Protein AF-A0A7C4CTM2-F1 (afdb_monomer)

pLDDT: mean 83.91, std 11.12, range [49.47, 97.31]

Sequence (85 aa):
MVLLVVSIAIIVAYIWLIFFPPLIGVDLFLLKLTGAVAVAIIFAIIGWIGYTLATTPPPKPIEEIEKEIESELKKAETKEQEKPS

Radius of gyration: 28.38 Å; Cα contacts (8 Å, |Δi|>4): 11; chains: 1; bounding box: 62×40×55 Å

Mean predicted aligned error: 13.41 Å

Structure (mmCIF, N/CA/C/O backbone):
data_AF-A0A7C4CTM2-F1
#
_entry.id   AF-A0A7C4CTM2-F1
#
loop_
_atom_site.group_PDB
_atom_site.id
_atom_site.type_symbol
_atom_site.label_atom_id
_atom_site.label_alt_id
_atom_site.label_comp_id
_atom_site.label_asym_id
_atom_site.label_entity_id
_atom_site.label_seq_id
_atom_site.pdbx_PDB_ins_code
_atom_site.Cartn_x
_atom_site.Cartn_y
_atom_site.Cartn_z
_atom_site.occupancy
_atom_site.B_iso_or_equiv
_atom_site.auth_seq_id
_atom_site.auth_comp_id
_atom_site.auth_asym_id
_atom_site.auth_atom_id
_atom_site.pdbx_PDB_model_num
ATOM 1 N N . MET A 1 1 ? -6.245 -23.328 -13.611 1.00 81.44 1 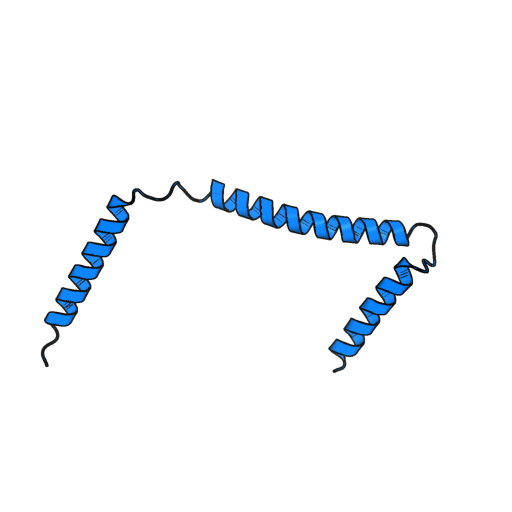MET A N 1
ATOM 2 C CA . MET A 1 1 ? -4.811 -23.339 -13.990 1.00 81.44 1 MET A CA 1
ATOM 3 C C . MET A 1 1 ? -4.382 -22.084 -14.739 1.00 81.44 1 MET A C 1
ATOM 5 O O . MET A 1 1 ? -3.432 -21.463 -14.292 1.00 81.44 1 MET A O 1
ATOM 9 N N . VAL A 1 2 ? -5.079 -21.659 -15.801 1.00 92.06 2 VAL A N 1
ATOM 10 C CA . VAL A 1 2 ? -4.693 -20.476 -16.605 1.00 92.06 2 VAL A CA 1
ATOM 11 C C . VAL A 1 2 ? -4.496 -19.204 -15.762 1.00 92.06 2 VAL A C 1
ATOM 13 O O . VAL A 1 2 ? -3.461 -18.563 -15.882 1.00 92.06 2 VAL A O 1
ATOM 16 N N . LEU A 1 3 ? -5.414 -18.893 -14.836 1.00 92.88 3 LEU A N 1
ATOM 17 C CA . LEU A 1 3 ? -5.291 -17.730 -13.937 1.00 92.88 3 LEU A CA 1
ATOM 18 C C . LEU A 1 3 ? -4.022 -17.754 -13.0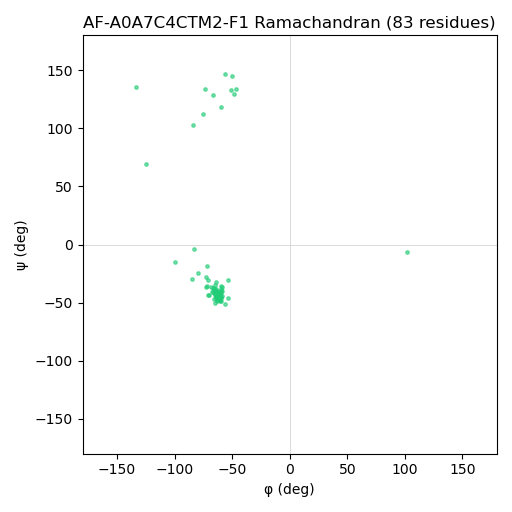66 1.00 92.88 3 LEU A C 1
ATOM 20 O O . LEU A 1 3 ? -3.409 -16.715 -12.842 1.00 92.88 3 LEU A O 1
ATOM 24 N N . LEU A 1 4 ? -3.612 -18.939 -12.606 1.00 92.62 4 LEU A N 1
ATOM 25 C CA . LEU A 1 4 ? -2.417 -19.107 -11.778 1.00 92.62 4 LEU A CA 1
ATOM 26 C C . LEU A 1 4 ? -1.151 -18.869 -12.610 1.00 92.62 4 LEU A C 1
ATOM 28 O O . LEU A 1 4 ? -0.264 -18.141 -12.181 1.00 92.62 4 LEU A O 1
ATOM 32 N N . VAL A 1 5 ? -1.098 -19.411 -13.830 1.00 95.75 5 VAL A N 1
ATOM 33 C CA . VAL A 1 5 ? 0.031 -19.205 -14.753 1.00 95.75 5 VAL A CA 1
ATOM 34 C C . VAL A 1 5 ? 0.155 -17.734 -15.155 1.00 95.75 5 VAL A C 1
ATOM 36 O O . VAL A 1 5 ? 1.254 -17.188 -15.141 1.00 95.75 5 VAL A O 1
ATOM 39 N N . VAL A 1 6 ? -0.966 -17.070 -15.451 1.00 96.06 6 VAL A N 1
ATOM 40 C CA . VAL A 1 6 ? -0.990 -15.637 -15.785 1.00 96.06 6 VAL A CA 1
ATOM 41 C C . VAL A 1 6 ? -0.529 -14.786 -14.601 1.00 96.06 6 VAL A C 1
ATOM 43 O O . VAL A 1 6 ? 0.289 -13.889 -14.782 1.00 96.06 6 VAL A O 1
ATOM 46 N N . SER A 1 7 ? -0.993 -15.083 -13.384 1.00 93.00 7 SER A N 1
ATOM 47 C CA . SER A 1 7 ? -0.564 -14.365 -12.178 1.00 93.00 7 SER A CA 1
ATOM 48 C C . SER A 1 7 ? 0.944 -14.491 -11.946 1.00 93.00 7 SER A C 1
ATOM 50 O O . SER A 1 7 ? 1.614 -13.480 -11.743 1.00 93.00 7 SER A O 1
ATOM 52 N N . ILE A 1 8 ? 1.495 -15.703 -12.056 1.00 95.75 8 ILE A N 1
ATOM 53 C CA . ILE A 1 8 ? 2.940 -15.930 -11.928 1.00 95.75 8 ILE A CA 1
ATOM 54 C C . ILE A 1 8 ? 3.704 -15.172 -13.017 1.00 95.75 8 ILE A C 1
ATOM 56 O O . ILE A 1 8 ? 4.695 -14.514 -12.71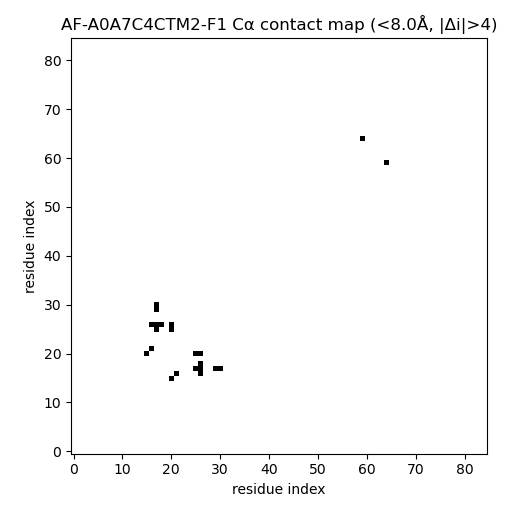2 1.00 95.75 8 ILE A O 1
ATOM 60 N N . ALA A 1 9 ? 3.233 -15.205 -14.267 1.00 95.44 9 ALA A N 1
ATOM 61 C CA . ALA A 1 9 ? 3.872 -14.484 -15.364 1.00 95.44 9 ALA A CA 1
ATOM 62 C C . ALA A 1 9 ? 3.924 -12.967 -15.109 1.00 95.44 9 ALA A C 1
ATOM 64 O O . ALA A 1 9 ? 4.960 -12.347 -15.341 1.00 95.44 9 ALA A O 1
ATOM 65 N N . ILE A 1 10 ? 2.849 -12.377 -14.575 1.00 93.38 10 ILE A N 1
ATOM 66 C CA . ILE A 1 10 ? 2.801 -10.951 -14.216 1.00 93.38 10 ILE A CA 1
ATOM 67 C C . ILE A 1 10 ? 3.798 -10.631 -13.097 1.00 93.38 10 ILE A C 1
ATOM 69 O O . ILE A 1 10 ? 4.515 -9.638 -13.191 1.00 93.38 10 ILE A O 1
ATOM 73 N N . ILE A 1 11 ? 3.882 -11.472 -12.060 1.00 91.94 11 ILE A N 1
ATOM 74 C CA . ILE A 1 11 ? 4.826 -11.280 -10.946 1.00 91.94 11 ILE A CA 1
ATOM 75 C C . ILE A 1 11 ? 6.269 -11.320 -11.456 1.00 91.94 11 ILE A C 1
ATOM 77 O O . ILE A 1 11 ? 7.064 -10.437 -11.139 1.00 91.94 11 ILE A O 1
ATOM 81 N N . VAL A 1 12 ? 6.601 -12.316 -12.279 1.00 94.19 12 VAL A N 1
ATOM 82 C CA . VAL A 1 12 ? 7.943 -12.455 -12.854 1.00 94.19 12 VAL A CA 1
ATOM 83 C C . VAL A 1 12 ? 8.272 -11.266 -13.756 1.00 94.19 12 VAL A C 1
ATOM 85 O O . VAL A 1 12 ? 9.356 -10.704 -13.636 1.00 94.19 12 VAL A O 1
ATOM 88 N N . ALA A 1 13 ? 7.335 -10.831 -14.604 1.00 91.31 13 ALA A N 1
ATOM 89 C CA . ALA A 1 13 ? 7.518 -9.659 -15.456 1.00 91.31 13 ALA A CA 1
ATOM 90 C C . ALA A 1 13 ? 7.719 -8.369 -14.642 1.00 91.31 13 ALA A C 1
ATOM 92 O O . ALA A 1 13 ? 8.577 -7.561 -14.987 1.00 91.31 13 ALA A O 1
ATOM 93 N N . TYR A 1 14 ? 6.978 -8.189 -13.544 1.00 87.69 14 TYR A N 1
ATOM 94 C CA . TYR A 1 14 ? 7.128 -7.043 -12.645 1.00 87.69 14 TYR A CA 1
ATOM 95 C C . TYR A 1 14 ? 8.510 -7.010 -11.977 1.00 87.69 14 TYR A C 1
ATOM 97 O O . TYR A 1 14 ? 9.179 -5.978 -11.994 1.00 87.69 14 TYR A O 1
ATOM 105 N N . ILE A 1 15 ? 8.965 -8.148 -11.436 1.00 88.44 15 ILE A N 1
ATOM 106 C CA . ILE A 1 15 ? 10.303 -8.270 -10.839 1.00 88.44 15 ILE A CA 1
ATOM 107 C C . ILE A 1 15 ? 11.372 -8.003 -11.902 1.00 88.44 15 ILE A C 1
ATOM 109 O O . ILE A 1 15 ? 12.291 -7.223 -11.667 1.00 88.44 15 ILE A O 1
ATOM 113 N N . TRP A 1 16 ? 11.232 -8.592 -13.090 1.00 89.19 16 TRP A N 1
ATOM 114 C CA . TRP A 1 16 ? 12.166 -8.374 -14.191 1.00 89.19 16 TRP A CA 1
ATOM 115 C C . TRP A 1 16 ? 12.255 -6.898 -14.590 1.00 89.19 16 TRP A C 1
ATOM 117 O O . TRP A 1 16 ? 13.354 -6.379 -14.753 1.00 89.19 16 TRP A O 1
ATOM 127 N N . LEU A 1 17 ? 11.119 -6.203 -14.694 1.00 86.94 17 LEU A N 1
ATOM 128 C CA . LEU A 1 17 ? 11.056 -4.790 -15.071 1.00 86.94 17 LEU A CA 1
ATOM 129 C C . LEU A 1 17 ? 11.735 -3.867 -14.047 1.00 86.94 17 LEU A C 1
ATOM 131 O O . LEU A 1 17 ? 12.309 -2.851 -14.431 1.00 86.94 17 LEU A O 1
ATOM 135 N N . ILE A 1 18 ? 11.692 -4.226 -12.760 1.00 84.81 18 ILE A N 1
ATOM 136 C CA . ILE A 1 18 ? 12.407 -3.512 -11.694 1.00 84.81 18 ILE A CA 1
ATOM 137 C C . ILE A 1 18 ? 13.927 -3.657 -11.826 1.00 84.81 18 ILE A C 1
ATOM 139 O O . ILE A 1 18 ? 14.645 -2.686 -11.609 1.00 84.81 18 ILE A O 1
ATOM 143 N N . PHE A 1 19 ? 14.421 -4.852 -12.165 1.00 83.50 19 PHE A N 1
ATOM 144 C CA . PHE A 1 19 ? 15.863 -5.126 -12.254 1.00 83.50 19 PHE A CA 1
ATOM 145 C C . PHE A 1 19 ? 16.471 -4.751 -13.613 1.00 83.50 19 PHE A C 1
ATOM 147 O O . PHE A 1 19 ? 17.640 -4.380 -13.679 1.00 83.50 19 PHE A O 1
ATOM 154 N N . PHE A 1 20 ? 15.683 -4.825 -14.688 1.00 85.50 20 PHE A N 1
ATOM 155 C CA . PHE A 1 20 ? 16.067 -4.471 -16.055 1.00 85.50 20 PHE A CA 1
ATOM 156 C C . PHE A 1 20 ? 15.094 -3.436 -16.639 1.00 85.50 20 PHE A C 1
ATOM 158 O O . PHE A 1 20 ? 14.312 -3.757 -17.542 1.00 85.50 20 PHE A O 1
ATOM 165 N N . PRO A 1 21 ? 15.111 -2.188 -16.137 1.00 82.62 21 PRO A N 1
ATOM 166 C CA . PRO A 1 21 ? 14.247 -1.145 -16.659 1.00 82.62 21 PRO A CA 1
ATOM 167 C C . PRO A 1 21 ? 14.644 -0.786 -18.104 1.00 82.62 21 PRO A C 1
ATOM 169 O O . PRO A 1 21 ? 15.808 -0.476 -18.366 1.00 82.62 21 PRO A O 1
ATOM 172 N N . PRO A 1 22 ? 13.694 -0.780 -19.060 1.00 79.06 22 PRO A N 1
ATOM 173 C CA . PRO A 1 22 ? 13.963 -0.416 -20.453 1.00 79.06 22 PRO A CA 1
ATOM 174 C C . PRO A 1 22 ? 14.219 1.088 -20.635 1.00 79.06 22 PRO A C 1
ATOM 176 O O . PRO A 1 22 ? 14.769 1.507 -21.650 1.00 79.06 22 PRO A O 1
ATOM 179 N N . LEU A 1 23 ? 13.803 1.906 -19.665 1.00 79.88 23 LEU A N 1
ATOM 180 C CA . LEU A 1 23 ? 13.941 3.358 -19.651 1.00 79.88 23 LEU A CA 1
ATOM 181 C C . LEU A 1 23 ? 14.463 3.793 -18.281 1.00 79.88 23 LEU A C 1
ATOM 183 O O . LEU A 1 23 ? 13.967 3.338 -17.248 1.00 79.88 23 LEU A O 1
ATOM 187 N N . ILE A 1 24 ? 15.439 4.699 -18.281 1.00 78.44 24 ILE A N 1
ATOM 188 C CA . ILE A 1 24 ? 16.069 5.231 -17.068 1.00 78.44 24 ILE A CA 1
ATOM 189 C C . ILE A 1 24 ? 14.996 5.917 -16.203 1.00 78.44 24 ILE A C 1
ATOM 191 O O . ILE A 1 24 ? 14.381 6.889 -16.641 1.00 78.44 24 ILE A O 1
ATOM 195 N N . GLY A 1 25 ? 14.768 5.415 -14.982 1.00 81.56 25 GLY A N 1
ATOM 196 C CA . GLY A 1 25 ? 13.861 6.004 -13.987 1.00 81.56 25 GLY A CA 1
ATOM 197 C C . GLY A 1 25 ? 12.491 5.328 -13.839 1.00 81.56 25 GLY A C 1
ATOM 198 O O . GLY A 1 25 ? 11.747 5.678 -12.918 1.00 81.56 25 GLY A O 1
ATOM 199 N N . VAL A 1 26 ? 12.144 4.355 -14.691 1.00 83.12 26 VAL A N 1
ATOM 200 C CA . VAL A 1 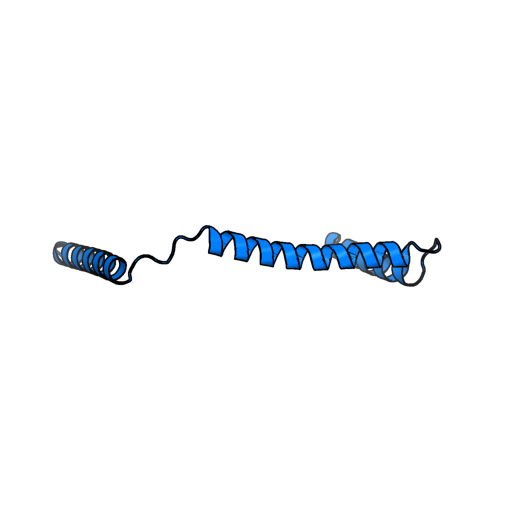26 ? 10.888 3.586 -14.562 1.00 83.12 26 VAL A CA 1
ATOM 201 C C . VAL A 1 26 ? 10.908 2.681 -13.330 1.00 83.12 26 VAL A C 1
ATOM 203 O O . VAL A 1 26 ? 9.895 2.559 -12.645 1.00 83.12 26 VAL A O 1
ATOM 206 N N . ASP A 1 27 ? 12.063 2.105 -13.014 1.00 82.12 27 ASP A N 1
ATOM 207 C CA . ASP A 1 27 ? 12.332 1.313 -11.813 1.00 82.12 27 ASP A CA 1
ATOM 208 C C . ASP A 1 27 ? 12.032 2.107 -10.534 1.00 82.12 27 ASP A C 1
ATOM 210 O O . ASP A 1 27 ? 11.236 1.674 -9.696 1.00 82.12 27 ASP A O 1
ATOM 214 N N . LEU A 1 28 ? 12.585 3.320 -10.423 1.00 86.50 28 LEU A N 1
ATOM 215 C CA . LEU A 1 28 ? 12.342 4.205 -9.287 1.00 86.50 28 LEU A CA 1
ATOM 216 C C . LEU A 1 28 ? 10.884 4.653 -9.219 1.00 86.50 28 LEU A C 1
ATOM 218 O O . LEU A 1 28 ? 10.324 4.737 -8.129 1.00 86.50 28 LEU A O 1
ATOM 222 N N . PHE A 1 29 ? 10.249 4.942 -10.355 1.00 88.25 29 PHE A N 1
ATOM 223 C CA . PHE A 1 29 ? 8.835 5.306 -10.375 1.00 88.25 29 PHE A CA 1
ATOM 224 C C . PHE A 1 29 ? 7.941 4.158 -9.878 1.00 88.25 29 PHE A C 1
ATOM 226 O O . PHE A 1 29 ? 7.093 4.389 -9.016 1.00 88.25 29 PHE A O 1
ATOM 233 N N . LEU A 1 30 ? 8.162 2.924 -10.346 1.00 87.56 30 LEU A N 1
ATOM 234 C CA . LEU A 1 30 ? 7.427 1.731 -9.902 1.00 87.56 30 LEU A CA 1
ATOM 235 C C . LEU A 1 30 ? 7.635 1.439 -8.412 1.00 87.56 30 LEU A C 1
ATOM 237 O O . LEU A 1 30 ? 6.670 1.171 -7.692 1.00 87.56 30 LEU A O 1
ATOM 241 N N . LEU A 1 31 ? 8.876 1.524 -7.933 1.00 88.62 31 LEU A N 1
ATOM 242 C CA . LEU A 1 31 ? 9.205 1.360 -6.514 1.00 88.62 31 LEU A CA 1
ATOM 243 C C . LEU A 1 31 ? 8.520 2.418 -5.647 1.00 88.62 31 LEU A C 1
ATOM 245 O O . LEU A 1 31 ? 7.927 2.094 -4.620 1.00 88.62 31 LEU A O 1
ATOM 249 N N . LYS A 1 32 ? 8.544 3.684 -6.076 1.00 92.06 32 LYS A N 1
ATOM 250 C CA . LYS A 1 32 ? 7.851 4.774 -5.376 1.00 92.06 32 LYS A CA 1
ATOM 251 C C . LYS A 1 32 ? 6.342 4.570 -5.380 1.00 92.06 32 LYS A C 1
ATOM 253 O O . LYS A 1 32 ? 5.711 4.811 -4.357 1.00 92.06 32 LYS A O 1
ATOM 258 N N . LEU A 1 33 ? 5.769 4.118 -6.495 1.00 92.81 33 LEU A N 1
ATOM 259 C CA . LEU A 1 33 ? 4.336 3.871 -6.613 1.00 92.81 33 LEU A CA 1
ATOM 260 C C . LEU A 1 33 ? 3.894 2.739 -5.682 1.00 92.81 33 LEU A C 1
ATOM 262 O O . LEU A 1 33 ? 2.966 2.916 -4.900 1.00 92.81 33 LEU A O 1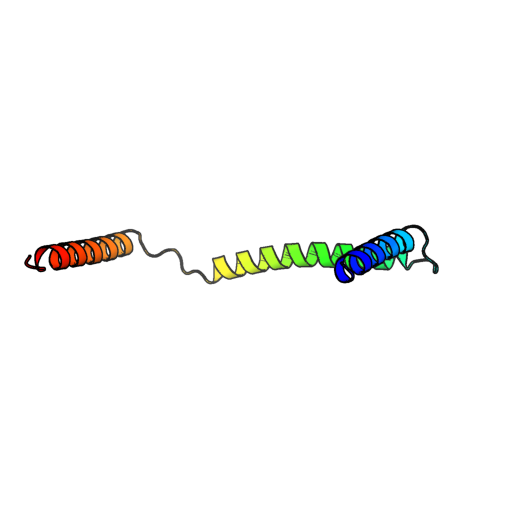
ATOM 266 N N . THR A 1 34 ? 4.575 1.595 -5.718 1.00 92.19 34 THR A N 1
ATOM 267 C CA . THR A 1 34 ? 4.243 0.451 -4.855 1.00 92.19 34 THR A CA 1
ATOM 268 C C . THR A 1 34 ? 4.491 0.738 -3.382 1.00 92.19 34 THR A C 1
ATOM 270 O O . THR A 1 34 ? 3.644 0.409 -2.551 1.00 92.19 34 THR A O 1
ATOM 273 N N . GLY A 1 35 ? 5.579 1.437 -3.055 1.00 93.06 35 GLY A N 1
ATOM 274 C CA . GLY A 1 35 ? 5.825 1.949 -1.710 1.00 93.06 35 GLY A CA 1
ATOM 275 C C . GLY A 1 35 ? 4.722 2.902 -1.241 1.00 93.06 35 GLY A C 1
ATOM 276 O O . GLY A 1 35 ? 4.213 2.749 -0.134 1.00 93.06 35 GLY A O 1
ATOM 277 N N . ALA A 1 36 ? 4.289 3.839 -2.089 1.00 95.44 36 ALA A N 1
ATOM 278 C CA . ALA A 1 36 ? 3.197 4.758 -1.774 1.00 95.44 36 ALA A CA 1
ATOM 279 C C . ALA A 1 36 ? 1.868 4.023 -1.547 1.00 95.44 36 ALA A C 1
ATOM 281 O O . ALA A 1 36 ? 1.163 4.345 -0.597 1.00 95.44 36 ALA A O 1
ATOM 282 N N . VAL A 1 37 ? 1.546 3.011 -2.361 1.00 96.56 37 VAL A N 1
ATOM 283 C CA . VAL A 1 37 ? 0.350 2.171 -2.173 1.00 96.56 37 VAL A CA 1
ATOM 284 C C . VAL A 1 37 ? 0.417 1.410 -0.847 1.00 96.56 37 VAL A C 1
ATOM 286 O O . VAL A 1 37 ? -0.556 1.420 -0.097 1.00 96.56 37 VAL A O 1
ATOM 289 N N . ALA A 1 38 ? 1.559 0.801 -0.516 1.00 95.31 38 ALA A N 1
ATOM 290 C CA . ALA A 1 38 ? 1.741 0.098 0.754 1.00 95.31 38 ALA A CA 1
ATOM 291 C C . ALA A 1 38 ? 1.543 1.036 1.957 1.00 95.31 38 ALA A C 1
ATOM 293 O O . ALA A 1 38 ? 0.808 0.714 2.890 1.00 95.31 38 ALA A O 1
ATOM 294 N N . VAL A 1 39 ? 2.140 2.229 1.906 1.00 96.62 39 VAL A N 1
ATOM 295 C CA . VAL A 1 39 ? 1.979 3.257 2.942 1.00 96.62 39 VAL A 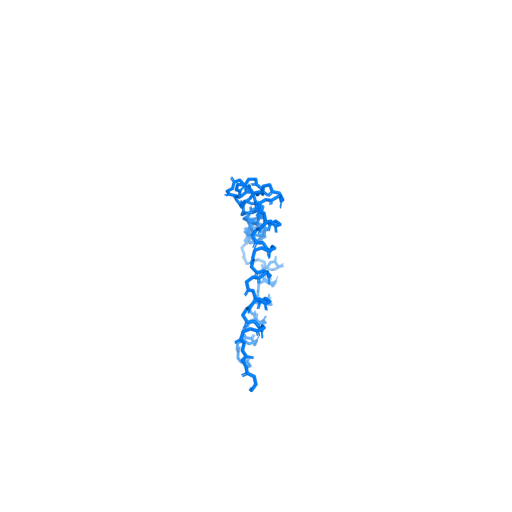CA 1
ATOM 296 C C . VAL A 1 39 ? 0.526 3.737 3.018 1.00 96.62 39 VAL A C 1
ATOM 298 O O . VAL A 1 39 ? -0.034 3.808 4.109 1.00 96.62 39 VAL A O 1
ATOM 301 N N . ALA A 1 40 ? -0.126 4.001 1.884 1.00 97.06 40 ALA A N 1
ATOM 302 C CA . ALA A 1 40 ? -1.522 4.428 1.837 1.00 97.06 40 ALA A CA 1
ATOM 303 C C . ALA A 1 40 ? -2.473 3.401 2.468 1.00 97.06 40 ALA A C 1
ATOM 305 O O . ALA A 1 40 ? -3.391 3.795 3.182 1.00 97.06 40 ALA A O 1
ATOM 306 N N . ILE A 1 41 ? -2.235 2.099 2.272 1.00 97.31 41 ILE A N 1
ATOM 307 C CA . ILE A 1 41 ? -3.013 1.031 2.922 1.00 97.31 41 ILE A CA 1
ATOM 308 C C . ILE A 1 41 ? -2.868 1.105 4.446 1.00 97.31 41 ILE A C 1
ATOM 310 O O . ILE A 1 41 ?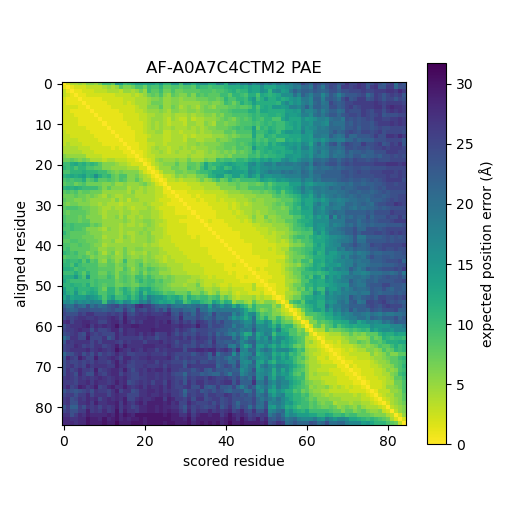 -3.868 1.048 5.160 1.00 97.31 41 ILE A O 1
ATOM 314 N N . ILE A 1 42 ? -1.646 1.284 4.955 1.00 97.25 42 ILE A N 1
ATOM 315 C CA . ILE A 1 42 ? -1.398 1.416 6.399 1.00 97.25 42 ILE A CA 1
ATOM 316 C C . ILE A 1 42 ? -2.137 2.637 6.958 1.00 97.25 42 ILE A C 1
ATOM 318 O O . ILE A 1 42 ? -2.849 2.532 7.956 1.00 97.25 42 ILE A O 1
ATOM 322 N N . PHE A 1 43 ? -2.025 3.788 6.293 1.00 96.88 43 PHE A N 1
ATOM 323 C CA . PHE A 1 43 ? -2.731 5.001 6.705 1.00 96.88 43 PHE A CA 1
ATOM 324 C C . PHE A 1 43 ? -4.252 4.866 6.604 1.00 96.88 43 PHE A C 1
ATOM 326 O O . PHE A 1 43 ? -4.952 5.391 7.464 1.00 96.88 43 PHE A O 1
ATOM 333 N N . ALA A 1 44 ? -4.773 4.141 5.613 1.00 96.75 44 ALA A N 1
ATOM 334 C CA . ALA A 1 44 ? -6.200 3.860 5.505 1.00 96.75 44 ALA A CA 1
ATOM 335 C C . ALA A 1 44 ? -6.700 3.036 6.700 1.00 96.75 44 ALA A C 1
ATOM 337 O O . ALA A 1 44 ? -7.746 3.357 7.259 1.00 96.75 44 ALA A O 1
ATOM 338 N N . ILE A 1 45 ? -5.934 2.031 7.143 1.00 96.81 45 ILE A N 1
ATOM 339 C CA . ILE A 1 45 ? -6.262 1.239 8.339 1.00 96.81 45 ILE A CA 1
ATOM 340 C C . ILE A 1 45 ? -6.248 2.126 9.589 1.00 96.81 45 ILE A C 1
ATOM 342 O O . ILE A 1 45 ? -7.208 2.114 10.355 1.00 96.81 45 ILE A O 1
ATOM 346 N N . ILE A 1 46 ? -5.197 2.927 9.786 1.00 95.75 46 ILE A N 1
ATOM 347 C CA . ILE A 1 46 ? -5.091 3.835 10.941 1.00 95.75 46 ILE A CA 1
ATOM 348 C C . ILE A 1 46 ? -6.235 4.855 10.939 1.00 95.75 46 ILE A C 1
ATOM 350 O O . ILE A 1 46 ? -6.862 5.082 11.971 1.00 95.75 46 ILE A O 1
ATOM 354 N N . GLY A 1 47 ? -6.535 5.447 9.782 1.00 94.94 47 GLY A N 1
ATOM 355 C CA . GLY A 1 47 ? -7.631 6.396 9.615 1.00 94.94 47 GLY A CA 1
ATOM 356 C C . GLY A 1 47 ? -8.992 5.762 9.885 1.00 94.94 47 GLY A C 1
ATOM 357 O O . GLY A 1 47 ? -9.814 6.367 10.565 1.00 94.94 47 GLY A O 1
ATOM 358 N N . TRP A 1 48 ? -9.213 4.526 9.431 1.00 94.38 48 TRP A N 1
ATOM 359 C CA . TRP A 1 48 ? -10.428 3.774 9.734 1.00 94.38 48 TRP A CA 1
ATOM 360 C C . TRP A 1 48 ? -10.566 3.494 11.232 1.00 94.38 48 TRP A C 1
ATOM 362 O O . TRP A 1 48 ? -11.620 3.752 11.805 1.00 94.38 48 TRP A O 1
ATOM 372 N N . ILE A 1 49 ? -9.499 3.038 11.896 1.00 93.62 49 ILE A N 1
ATOM 373 C CA . ILE A 1 49 ? -9.509 2.809 13.348 1.00 93.62 49 ILE A CA 1
ATOM 374 C C . ILE A 1 49 ? -9.801 4.121 14.085 1.00 93.62 49 ILE A C 1
ATOM 376 O O . ILE A 1 49 ? -10.701 4.165 14.923 1.00 93.62 49 ILE A O 1
ATOM 380 N N . GLY A 1 50 ? -9.110 5.209 13.735 1.00 92.19 50 GLY A N 1
ATOM 381 C CA . GLY A 1 50 ? -9.355 6.533 14.308 1.00 92.19 50 GLY A CA 1
ATOM 382 C C . GLY A 1 50 ? -10.793 7.013 14.090 1.00 92.19 50 GLY A C 1
ATOM 383 O O . GLY A 1 50 ? -11.408 7.541 15.013 1.00 92.19 50 GLY A O 1
ATOM 384 N N . TYR A 1 51 ? -11.357 6.760 12.907 1.00 90.88 51 TYR A N 1
ATOM 385 C CA . TYR A 1 51 ? -12.755 7.052 12.600 1.00 90.88 51 TYR A CA 1
ATOM 386 C C . TYR A 1 51 ? -13.709 6.244 13.484 1.00 90.88 51 TYR A C 1
ATOM 388 O O . TYR A 1 51 ? -14.625 6.819 14.068 1.00 90.88 51 TYR A O 1
ATOM 396 N N . THR A 1 52 ? -13.478 4.938 13.652 1.00 90.19 52 THR A N 1
ATOM 397 C CA . THR A 1 52 ? -14.321 4.104 14.523 1.00 90.19 52 THR A CA 1
ATOM 398 C C . THR A 1 52 ? -14.250 4.546 15.981 1.00 90.19 52 THR A C 1
ATOM 400 O O . THR A 1 52 ? -15.295 4.700 16.590 1.00 90.19 52 THR A O 1
ATOM 403 N N . LEU A 1 53 ? -13.071 4.869 16.522 1.00 87.31 53 LEU A N 1
ATOM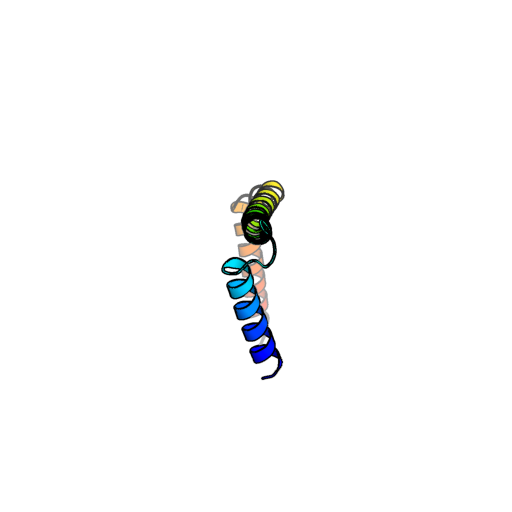 404 C CA . LEU A 1 53 ? -12.931 5.335 17.908 1.00 87.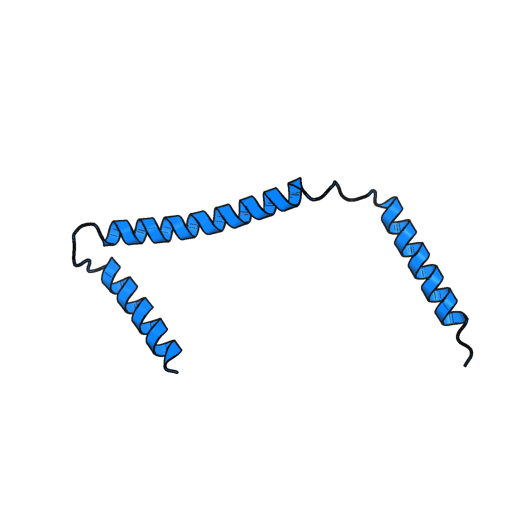31 53 LEU A CA 1
ATOM 405 C C . LEU A 1 53 ? -13.602 6.693 18.152 1.00 87.31 53 LEU A C 1
ATOM 407 O O . LEU A 1 53 ? -14.186 6.909 19.209 1.00 87.31 53 LEU A O 1
ATOM 411 N N . ALA A 1 54 ? -13.529 7.607 17.179 1.00 84.31 54 ALA A N 1
ATOM 412 C CA . ALA A 1 54 ? -14.167 8.919 17.274 1.00 84.31 54 ALA A CA 1
ATOM 413 C C . ALA A 1 54 ? -15.696 8.852 17.136 1.00 84.31 54 ALA A C 1
ATOM 415 O O . ALA A 1 54 ? -16.401 9.721 17.645 1.00 84.31 54 ALA A O 1
ATOM 416 N N . THR A 1 55 ? -16.206 7.847 16.422 1.00 85.81 55 THR A N 1
ATOM 417 C CA . THR A 1 55 ? -17.641 7.680 16.155 1.00 85.81 55 THR A CA 1
ATOM 418 C C . THR A 1 55 ? -18.313 6.669 17.074 1.00 85.81 55 THR A C 1
ATOM 420 O O . THR A 1 55 ? -19.539 6.681 17.176 1.00 85.81 55 THR A O 1
ATOM 423 N N . THR A 1 56 ? -17.553 5.838 17.791 1.00 75.12 56 THR A N 1
ATOM 424 C CA . THR A 1 56 ? -18.084 5.060 18.905 1.00 75.12 56 THR A CA 1
ATOM 425 C C . THR A 1 56 ? -18.282 5.991 20.098 1.00 75.12 56 THR A C 1
ATOM 427 O O . THR A 1 56 ? -17.288 6.471 20.652 1.00 75.12 56 THR A O 1
ATOM 430 N N . PRO A 1 57 ? -19.533 6.265 20.515 1.00 62.44 57 PRO A N 1
ATOM 431 C CA . PRO A 1 57 ? -19.774 6.936 21.781 1.00 62.44 57 PRO A CA 1
ATOM 432 C C . PRO A 1 57 ? -19.110 6.115 22.894 1.00 62.44 57 PRO A C 1
ATOM 434 O O . PRO A 1 57 ? -19.035 4.886 22.773 1.00 62.44 57 PRO A O 1
ATOM 437 N N . PRO A 1 58 ? -18.597 6.770 23.950 1.00 63.81 58 PRO A N 1
ATOM 438 C CA . PRO A 1 58 ? -17.979 6.078 25.070 1.00 63.81 58 PRO A CA 1
ATOM 439 C C . PRO A 1 58 ? -18.885 4.920 25.505 1.00 63.81 58 PRO A C 1
ATOM 441 O O . PRO A 1 58 ? -20.107 5.107 25.553 1.00 63.81 58 PRO A O 1
ATOM 444 N N . PRO A 1 59 ? -18.313 3.723 25.732 1.00 67.50 59 PRO A N 1
ATOM 445 C CA . PRO A 1 59 ? -19.083 2.527 26.045 1.00 67.50 59 PRO A CA 1
ATOM 446 C C . PRO A 1 59 ? -20.096 2.859 27.139 1.00 67.50 59 PRO A C 1
ATOM 448 O O . PRO A 1 59 ? -19.739 3.493 28.136 1.00 67.50 59 PRO A O 1
ATOM 451 N N . LYS A 1 60 ? -21.368 2.499 26.912 1.00 62.28 60 LYS A N 1
ATOM 452 C CA . LYS A 1 60 ? -22.446 2.754 27.875 1.00 62.28 60 LYS A CA 1
ATOM 453 C C . LYS A 1 60 ? -22.024 2.250 29.266 1.00 62.28 60 LYS A C 1
ATOM 455 O O . LYS A 1 60 ? -21.331 1.230 29.334 1.00 62.28 60 LYS A O 1
ATOM 460 N N . PRO A 1 61 ? -22.419 2.929 30.360 1.00 74.94 61 PRO A N 1
ATOM 461 C CA . PRO A 1 61 ? -22.096 2.490 31.712 1.00 74.94 61 PRO A CA 1
ATOM 462 C C . PRO A 1 61 ? -22.467 1.017 31.905 1.00 74.94 61 PRO A C 1
ATOM 464 O O . PRO A 1 61 ? -23.563 0.597 31.535 1.00 74.94 61 PRO A O 1
ATOM 467 N N . ILE A 1 62 ? -21.546 0.241 32.476 1.00 67.62 62 ILE A N 1
ATOM 468 C CA . ILE A 1 62 ? -21.657 -1.220 32.632 1.00 67.62 62 ILE A CA 1
ATOM 469 C C . ILE A 1 62 ? -22.971 -1.617 33.342 1.00 67.62 62 ILE A C 1
ATOM 471 O O . ILE A 1 62 ? -23.562 -2.638 33.001 1.00 67.62 62 ILE A O 1
ATOM 475 N N . GLU A 1 63 ? -23.485 -0.764 34.236 1.00 69.00 63 GLU A N 1
ATOM 476 C CA . GLU A 1 63 ? -24.755 -0.957 34.955 1.00 69.00 63 GLU A CA 1
ATOM 477 C C . GLU A 1 63 ? -25.997 -1.088 34.052 1.00 69.00 63 GLU A C 1
ATOM 479 O O . GLU A 1 63 ? -26.914 -1.838 34.387 1.00 69.00 63 GLU A O 1
ATOM 484 N N . GLU A 1 64 ? -26.071 -0.371 32.922 1.00 70.62 64 GLU A N 1
ATOM 485 C CA . GLU A 1 64 ? -27.219 -0.488 32.003 1.00 70.62 64 GLU A CA 1
ATOM 486 C C . GLU A 1 64 ? -27.179 -1.813 31.231 1.00 70.62 64 GLU A C 1
ATOM 488 O O . GLU A 1 64 ? -28.215 -2.440 31.014 1.00 70.62 64 GLU A O 1
ATOM 493 N N . ILE A 1 65 ? -25.973 -2.264 30.874 1.00 74.06 65 ILE A N 1
ATOM 494 C CA . ILE A 1 65 ? -25.737 -3.510 30.138 1.00 74.06 65 ILE A CA 1
ATOM 495 C C . ILE A 1 65 ? -26.027 -4.722 31.036 1.00 74.06 65 ILE A C 1
ATOM 497 O O . ILE A 1 65 ? -26.697 -5.656 30.601 1.00 74.06 65 ILE A O 1
ATOM 501 N N . GLU A 1 66 ? -25.591 -4.699 32.302 1.00 72.56 66 GLU A N 1
ATOM 502 C CA . GLU A 1 66 ? -25.927 -5.748 33.276 1.00 72.56 66 GLU A CA 1
ATOM 503 C C . GLU A 1 66 ? -27.439 -5.857 33.503 1.00 72.56 66 GLU A C 1
ATOM 505 O O . GLU A 1 66 ? -27.977 -6.964 33.493 1.00 72.56 66 GLU A O 1
ATOM 510 N N . LYS A 1 67 ? -28.148 -4.727 33.635 1.00 77.81 67 LYS A N 1
ATOM 511 C CA . LYS A 1 67 ? -29.608 -4.727 33.822 1.00 77.81 67 LYS A CA 1
ATOM 512 C C . LYS A 1 67 ? -30.375 -5.269 32.619 1.00 77.81 67 LYS A C 1
ATOM 514 O O . LYS A 1 67 ? -31.350 -5.996 32.813 1.00 77.81 67 LYS A O 1
ATOM 519 N N . GLU A 1 68 ? -29.979 -4.922 31.393 1.00 78.56 68 GLU A N 1
ATOM 520 C CA . GLU A 1 68 ? -30.605 -5.470 30.180 1.00 78.56 68 GLU A CA 1
ATOM 521 C C . GLU A 1 68 ? -30.367 -6.982 30.065 1.00 78.56 68 GLU A C 1
ATOM 523 O O . GLU A 1 68 ? -31.316 -7.727 29.814 1.00 78.56 68 GLU A O 1
ATOM 528 N N . ILE A 1 69 ? -29.143 -7.449 30.337 1.00 81.19 69 ILE A N 1
ATOM 529 C CA . ILE A 1 69 ? -28.786 -8.874 30.312 1.00 81.19 69 ILE A CA 1
ATOM 530 C C . ILE A 1 69 ? -29.557 -9.656 31.384 1.00 81.19 69 ILE A C 1
ATOM 532 O O . ILE A 1 69 ? -30.141 -10.694 31.074 1.00 81.19 69 ILE A O 1
ATOM 536 N N . GLU A 1 70 ? -29.633 -9.155 32.620 1.00 80.75 70 GLU A N 1
ATOM 537 C CA . GLU A 1 70 ? -30.385 -9.805 33.703 1.00 80.75 70 GLU A CA 1
ATOM 538 C C . GLU A 1 70 ? -31.894 -9.865 33.397 1.00 80.75 70 GLU A C 1
ATOM 540 O O . GLU A 1 70 ? -32.555 -10.871 33.662 1.00 80.75 70 GLU A O 1
ATOM 545 N N . SER A 1 71 ? -32.446 -8.808 32.790 1.00 81.56 71 SER A N 1
ATOM 546 C CA . SER A 1 71 ? -33.838 -8.760 32.322 1.00 81.56 71 SER A CA 1
ATOM 547 C C . SER A 1 71 ? -34.122 -9.802 31.233 1.00 81.56 71 SER A C 1
ATOM 549 O O . SER A 1 71 ? -35.146 -10.490 31.286 1.00 81.56 71 SER A O 1
ATOM 551 N N . GLU A 1 72 ? -33.239 -9.922 30.241 1.00 80.38 72 GLU A N 1
ATOM 552 C CA . GLU A 1 72 ? -33.359 -10.901 29.153 1.00 80.38 72 GLU A CA 1
ATOM 553 C C . GLU A 1 72 ? -33.232 -12.341 29.681 1.00 80.38 72 GLU A C 1
ATOM 555 O O . GLU A 1 72 ? -34.046 -13.194 29.325 1.00 80.38 72 GLU A O 1
ATOM 560 N N . LEU A 1 73 ? -32.293 -12.594 30.603 1.00 81.94 73 LEU A N 1
ATOM 561 C CA . LEU A 1 73 ? -32.126 -13.880 31.294 1.00 81.94 73 LEU A CA 1
ATOM 562 C C . LEU A 1 73 ? -33.378 -14.274 32.087 1.00 81.94 73 LEU A C 1
ATOM 564 O O . LEU A 1 73 ? -33.900 -15.371 31.894 1.00 81.94 73 LEU A O 1
ATOM 568 N N . LYS A 1 74 ? -33.933 -13.361 32.898 1.00 80.25 74 LYS A N 1
ATOM 569 C CA . LYS A 1 74 ? -35.181 -13.611 33.644 1.00 80.25 74 LYS A CA 1
ATOM 570 C C . LYS A 1 74 ? -36.360 -13.915 32.724 1.00 80.25 74 LYS A C 1
ATOM 572 O O . LYS A 1 74 ? -37.171 -14.793 33.020 1.00 80.25 74 LYS A O 1
ATOM 577 N N . LYS A 1 75 ? -36.480 -13.209 31.595 1.00 82.25 75 LYS A N 1
ATOM 578 C CA . LYS A 1 75 ? -37.530 -13.483 30.599 1.00 82.25 75 LYS A CA 1
ATOM 579 C C . LYS A 1 75 ? -37.341 -14.838 29.921 1.00 82.25 75 LYS A C 1
ATOM 581 O O . LYS A 1 75 ? -38.340 -15.497 29.642 1.00 82.25 75 LYS A O 1
ATOM 586 N N . ALA A 1 76 ? -36.103 -15.242 29.643 1.00 80.38 76 ALA A N 1
ATOM 587 C CA . ALA A 1 76 ? -35.801 -16.546 29.063 1.00 80.38 76 ALA A CA 1
ATOM 588 C C . ALA A 1 76 ? -36.148 -17.683 30.037 1.00 80.38 76 ALA A C 1
ATOM 590 O O . ALA A 1 76 ? -36.870 -18.598 29.654 1.00 80.38 76 ALA A O 1
ATOM 591 N N . GLU A 1 77 ? -35.755 -17.574 31.311 1.00 77.06 77 GLU A N 1
ATOM 592 C CA . GLU A 1 77 ? -36.095 -18.560 32.348 1.00 77.06 77 GLU A CA 1
ATOM 593 C C . GLU A 1 77 ? -37.608 -18.680 32.570 1.00 77.06 77 GLU A C 1
ATOM 595 O O . GLU A 1 77 ? -38.134 -19.786 32.673 1.00 77.06 77 GLU A O 1
ATOM 600 N N . THR A 1 78 ? -38.329 -17.554 32.581 1.00 77.00 78 THR A N 1
ATOM 601 C CA . THR A 1 78 ? -39.793 -17.558 32.751 1.00 77.00 78 THR A CA 1
ATOM 602 C C . THR A 1 78 ? -40.488 -18.260 31.576 1.00 77.00 78 THR A C 1
ATOM 604 O O . THR A 1 78 ? -41.412 -19.043 31.779 1.00 77.00 78 THR A O 1
ATOM 607 N N . LYS A 1 79 ? -40.007 -18.047 30.342 1.00 74.94 79 LYS A N 1
ATOM 608 C CA . LYS A 1 79 ? -40.542 -18.705 29.137 1.00 74.94 79 LYS A CA 1
ATOM 609 C C . LYS A 1 79 ? -40.203 -20.195 29.054 1.00 74.94 79 LYS A C 1
ATOM 611 O O . LYS A 1 79 ? -40.981 -20.952 28.477 1.00 74.94 79 LYS A O 1
ATOM 616 N N . GLU A 1 80 ? -39.062 -20.608 29.599 1.00 70.19 80 GLU A N 1
ATOM 617 C CA . GLU A 1 80 ? -38.660 -22.016 29.671 1.00 70.19 80 GLU A CA 1
ATOM 618 C C . GLU A 1 80 ? -39.506 -22.782 30.707 1.00 70.19 80 GLU A C 1
ATOM 620 O O . GLU A 1 80 ? -39.871 -23.932 30.474 1.00 70.19 80 GLU A O 1
ATOM 625 N N . GLN A 1 81 ? -39.879 -22.131 31.818 1.00 66.50 81 GLN A N 1
ATOM 626 C CA . GLN A 1 81 ? -40.715 -22.721 32.873 1.00 66.50 81 GLN A CA 1
ATOM 627 C C . GLN A 1 81 ? -42.220 -22.741 32.550 1.00 66.50 81 GLN A C 1
ATOM 629 O O . GLN A 1 81 ? -42.937 -23.595 33.068 1.00 66.50 81 GLN A O 1
ATOM 634 N N . GLU A 1 82 ? -42.715 -21.853 31.682 1.00 64.50 82 GLU A N 1
ATOM 635 C CA . GLU A 1 82 ? -44.128 -21.825 31.262 1.00 64.50 82 GLU A CA 1
ATOM 636 C C . GLU A 1 82 ? -44.478 -22.806 30.131 1.00 64.50 82 GLU A C 1
ATOM 638 O O . GLU A 1 82 ? -45.651 -22.918 29.777 1.00 64.50 82 GLU A O 1
ATOM 643 N N . LYS A 1 83 ? -43.511 -23.535 29.554 1.00 53.00 83 LYS A N 1
ATOM 644 C CA . LYS A 1 83 ? -43.778 -24.545 28.517 1.00 53.00 83 LYS A CA 1
ATOM 645 C C . LYS A 1 83 ? -44.171 -25.875 29.191 1.00 53.00 83 LYS A C 1
ATOM 647 O O . LYS A 1 83 ? -43.284 -26.570 29.688 1.00 53.00 83 LYS A O 1
ATOM 652 N N . PRO A 1 84 ? -45.462 -26.265 29.237 1.00 59.53 84 PRO A N 1
ATOM 653 C CA . PRO A 1 84 ? -45.870 -27.514 29.869 1.00 59.53 84 PRO A CA 1
ATOM 654 C C . PRO A 1 84 ? -45.458 -28.677 28.957 1.00 59.53 84 PRO A C 1
ATOM 656 O O . PRO A 1 84 ? -45.657 -28.605 27.741 1.00 59.53 84 PRO A O 1
ATOM 659 N N . SER A 1 85 ? -44.860 -29.717 29.546 1.00 49.47 85 SER A N 1
ATOM 660 C CA . SER A 1 85 ? -44.716 -31.039 28.911 1.00 49.47 85 SER A CA 1
ATOM 661 C C . SER A 1 85 ? -46.069 -31.702 28.676 1.00 49.47 85 SER A C 1
ATOM 663 O O . SER A 1 85 ? -46.994 -31.443 29.479 1.00 49.47 85 SER A O 1
#

Secondary structure (DSSP, 8-state):
-HHHHHHHHHHHHHHHHHHS-SSTTHHHHHHHHHHHHHHHHHHHHHHHHHHHHHHSPPPPPHHHHHHHHHHHHHHHHHHHHT---

Solvent-accessible surface area (backbone atoms only — not comparable to full-atom values): 4938 Å² total; per-residue (Å²): 110,69,70,59,55,52,52,51,51,50,52,52,51,52,55,46,40,54,78,58,47,94,47,97,60,53,33,59,50,53,51,50,50,55,51,48,51,55,50,49,53,53,50,50,52,52,50,49,52,52,49,50,60,74,67,46,71,77,79,74,63,66,69,60,56,51,52,52,51,53,51,52,50,53,52,50,54,52,57,62,70,68,59,81,129

Foldseek 3Di:
DVVVVVVVVVVVVLVCCLVDPPDPCVNVVSVVVVVVVVVVVVVVVVVVVVVCVVPDDDPDPVVVVVVVVVVVVVVVVVVVVPDDD